Protein AF-A0A0N0CV61-F1 (afdb_monomer_lite)

Secondary structure (DSSP, 8-state):
--HHHHHHHHHS-HHHHHHHHHHTT----HHHHHHHHHHHHS--TTHHHH---HHHHHHHHHHH-HHHHHHHHHHH--

Sequence (78 aa):
MSIQFLQQLLQSTDKEIVEIARHEGFTITTSEVKKLRPYLEQFSFSWLFLGIPKDILVEVEAILGRKRSRQLIALFTK

pLDDT: mean 71.56, std 9.03, range [45.28, 84.19]

Structure (mmCIF, N/CA/C/O backbone):
data_AF-A0A0N0CV61-F1
#
_entry.id   AF-A0A0N0CV61-F1
#
loop_
_atom_site.group_PDB
_atom_site.id
_atom_site.type_symbol
_atom_site.label_atom_id
_atom_site.label_alt_id
_atom_site.label_comp_id
_atom_site.label_asym_id
_atom_site.label_entity_id
_atom_site.label_seq_id
_atom_site.pdbx_PDB_ins_code
_atom_site.Cartn_x
_atom_site.Cartn_y
_atom_site.Cartn_z
_atom_site.occupancy
_atom_site.B_iso_or_equiv
_atom_site.auth_seq_id
_atom_site.auth_comp_id
_atom_site.auth_asym_id
_atom_site.auth_atom_id
_atom_site.pdbx_PDB_model_num
ATOM 1 N N . MET A 1 1 ? 13.104 6.777 7.739 1.00 45.78 1 MET A N 1
ATOM 2 C CA . MET A 1 1 ? 11.911 6.600 8.600 1.00 45.78 1 MET A CA 1
ATOM 3 C C . MET A 1 1 ? 10.849 5.824 7.806 1.00 45.78 1 MET A C 1
ATOM 5 O O . MET A 1 1 ? 9.733 6.284 7.663 1.00 45.78 1 MET A O 1
ATOM 9 N N . SER A 1 2 ? 11.214 4.675 7.222 1.00 56.47 2 SER A N 1
ATOM 10 C CA . SER A 1 2 ? 10.416 3.987 6.183 1.00 56.47 2 SER A CA 1
ATOM 11 C C . SER A 1 2 ? 10.050 2.540 6.557 1.00 56.47 2 SER A C 1
ATOM 13 O O . SER A 1 2 ? 9.035 2.019 6.109 1.00 56.47 2 SER A O 1
ATOM 15 N N . ILE A 1 3 ? 10.807 1.908 7.464 1.00 55.03 3 ILE A N 1
ATOM 16 C CA . ILE A 1 3 ? 10.553 0.528 7.921 1.00 55.03 3 ILE A CA 1
ATOM 17 C C . ILE A 1 3 ? 9.414 0.459 8.952 1.00 55.03 3 ILE A C 1
ATOM 19 O O . ILE A 1 3 ? 8.599 -0.458 8.907 1.00 55.03 3 ILE A O 1
ATOM 23 N N . GLN A 1 4 ? 9.322 1.441 9.855 1.00 57.12 4 GLN A N 1
ATOM 24 C CA . GLN A 1 4 ? 8.274 1.478 10.885 1.00 57.12 4 GLN A CA 1
ATOM 25 C C . GLN A 1 4 ? 6.878 1.633 10.284 1.00 57.12 4 GLN A C 1
ATOM 27 O O . GLN A 1 4 ? 5.957 0.959 10.726 1.00 57.12 4 GLN A O 1
ATOM 32 N N . PHE A 1 5 ? 6.743 2.440 9.231 1.00 61.78 5 PHE A N 1
ATOM 33 C CA . PHE A 1 5 ? 5.487 2.606 8.504 1.00 61.78 5 PHE A CA 1
ATOM 34 C C . PHE A 1 5 ? 5.001 1.287 7.895 1.00 61.78 5 PHE A C 1
ATOM 36 O O . PHE A 1 5 ? 3.833 0.944 8.026 1.00 61.78 5 PHE A O 1
ATOM 43 N N . LEU A 1 6 ? 5.907 0.512 7.290 1.00 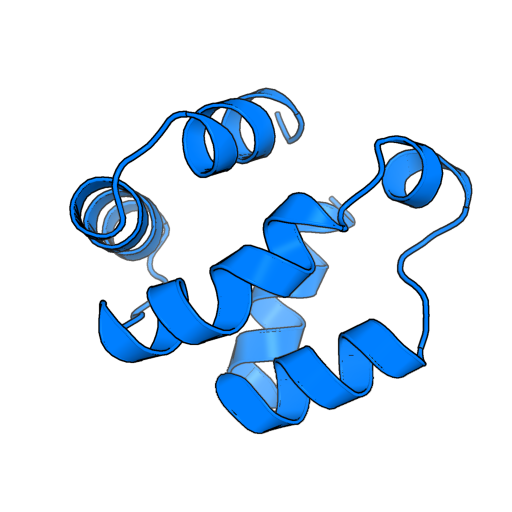61.97 6 LEU A N 1
ATOM 44 C CA . LEU A 1 6 ? 5.596 -0.798 6.711 1.00 61.97 6 LEU A CA 1
ATOM 45 C C . LEU A 1 6 ? 5.215 -1.832 7.772 1.00 61.97 6 LEU A C 1
ATOM 47 O O . LEU A 1 6 ? 4.245 -2.566 7.599 1.00 61.97 6 LEU A O 1
ATOM 51 N N . GLN A 1 7 ? 5.953 -1.878 8.881 1.00 61.47 7 GLN A N 1
ATOM 52 C CA . GLN A 1 7 ? 5.620 -2.771 9.991 1.00 61.47 7 GLN A CA 1
ATOM 53 C C . GLN A 1 7 ? 4.277 -2.407 10.624 1.00 61.47 7 GLN A C 1
ATOM 55 O O . GLN A 1 7 ? 3.488 -3.302 10.917 1.00 61.47 7 GLN A O 1
ATOM 60 N N . GLN A 1 8 ? 3.990 -1.113 10.779 1.00 63.72 8 GLN A N 1
ATOM 61 C CA . GLN A 1 8 ? 2.684 -0.650 11.232 1.00 63.72 8 GLN A CA 1
ATOM 62 C C . GLN A 1 8 ? 1.599 -1.025 10.224 1.00 63.72 8 GLN A C 1
ATOM 64 O O . GLN A 1 8 ? 0.626 -1.634 10.626 1.00 63.72 8 GLN A O 1
ATOM 69 N N . LEU A 1 9 ? 1.796 -0.809 8.922 1.00 66.94 9 LEU A N 1
ATOM 70 C CA . LEU A 1 9 ? 0.866 -1.244 7.869 1.00 66.94 9 LEU A CA 1
ATOM 71 C C . LEU A 1 9 ? 0.538 -2.742 7.926 1.00 66.94 9 LEU A C 1
ATOM 73 O O . LEU A 1 9 ? -0.617 -3.115 7.748 1.00 66.94 9 LEU A O 1
ATOM 77 N N . LEU A 1 10 ? 1.536 -3.592 8.179 1.00 63.94 10 LEU A N 1
ATOM 78 C CA . LEU A 1 10 ? 1.358 -5.044 8.282 1.00 63.94 10 LEU A CA 1
ATOM 79 C C . LEU A 1 10 ? 0.630 -5.468 9.563 1.00 63.94 10 LEU A C 1
ATOM 81 O O . LEU A 1 10 ? -0.104 -6.453 9.554 1.00 63.94 10 LEU A O 1
ATOM 85 N N . GLN A 1 11 ? 0.836 -4.744 10.663 1.00 67.12 11 GLN A N 1
ATOM 86 C CA . GLN A 1 11 ? 0.197 -5.034 11.951 1.00 67.12 11 GLN A CA 1
ATOM 87 C C . GLN A 1 11 ? -1.144 -4.313 12.134 1.00 67.12 11 GLN A C 1
ATOM 89 O O . GLN A 1 11 ? -1.925 -4.677 13.012 1.00 67.12 11 GLN A O 1
ATOM 94 N N . SER A 1 12 ? -1.423 -3.318 11.296 1.00 67.94 12 SER A N 1
ATOM 95 C CA . SER A 1 12 ? -2.613 -2.489 11.353 1.00 67.94 12 SER A CA 1
ATOM 96 C C . SER A 1 12 ? -3.796 -3.118 10.625 1.00 67.94 12 SER A C 1
ATOM 98 O O . SER A 1 12 ? -3.705 -3.798 9.597 1.00 67.94 12 SER A O 1
ATOM 100 N N . THR A 1 13 ? -4.968 -2.853 11.178 1.00 76.19 13 THR A N 1
ATOM 101 C CA . THR A 1 13 ? -6.245 -3.161 10.549 1.00 76.19 13 THR A CA 1
ATOM 102 C C . THR A 1 13 ? -6.482 -2.258 9.340 1.00 76.19 13 THR A C 1
ATOM 104 O O . THR A 1 13 ? -5.967 -1.143 9.262 1.00 76.19 13 THR A O 1
ATOM 107 N N . ASP A 1 14 ? -7.335 -2.698 8.408 1.00 74.12 14 ASP A N 1
ATOM 108 C CA . ASP A 1 14 ? -7.652 -1.924 7.199 1.00 74.12 14 ASP A CA 1
ATOM 109 C C . ASP A 1 14 ? -8.100 -0.480 7.514 1.00 74.12 14 ASP A C 1
ATOM 111 O O . ASP A 1 14 ? -7.871 0.431 6.724 1.00 74.12 14 ASP A O 1
ATOM 115 N N . LYS A 1 15 ? -8.738 -0.259 8.674 1.00 75.50 15 LYS A N 1
ATOM 116 C CA . LYS A 1 15 ? -9.165 1.069 9.138 1.00 75.50 15 LYS A CA 1
ATOM 117 C C . LYS A 1 15 ? -7.997 1.940 9.595 1.00 75.50 15 LYS A C 1
ATOM 119 O O . LYS A 1 15 ? -7.966 3.118 9.266 1.00 75.50 15 LYS A O 1
ATOM 124 N N . GLU A 1 16 ? -7.046 1.369 10.322 1.00 75.75 16 GLU A N 1
ATOM 125 C CA . GLU A 1 16 ? -5.856 2.092 10.777 1.00 75.75 16 GLU A CA 1
ATOM 126 C C . GLU A 1 16 ? -4.975 2.497 9.597 1.00 75.75 16 GLU A C 1
ATOM 128 O O . GLU A 1 16 ? -4.478 3.615 9.567 1.00 75.75 16 GLU A O 1
ATOM 133 N N . ILE A 1 17 ? -4.867 1.648 8.572 1.00 75.31 17 ILE A N 1
ATOM 134 C CA . ILE A 1 17 ? -4.144 1.978 7.337 1.00 75.31 17 ILE A CA 1
ATOM 135 C C . ILE A 1 17 ? -4.770 3.189 6.634 1.00 75.31 17 ILE A C 1
ATOM 137 O O . ILE A 1 17 ? -4.050 4.065 6.157 1.00 75.31 17 ILE A O 1
ATOM 141 N N . VAL A 1 18 ? -6.105 3.260 6.579 1.00 81.31 18 VAL A N 1
ATOM 142 C CA . VAL A 1 18 ? -6.821 4.415 6.012 1.00 81.31 18 VAL A CA 1
ATOM 143 C C . VAL A 1 18 ? -6.525 5.689 6.802 1.00 81.31 18 VAL A C 1
ATOM 145 O O . VAL A 1 18 ? -6.282 6.732 6.198 1.00 81.31 18 VAL A O 1
ATOM 148 N N . GLU A 1 19 ? -6.515 5.615 8.133 1.00 80.19 19 GLU A N 1
ATOM 149 C CA . GLU A 1 19 ? -6.232 6.772 8.988 1.00 80.19 19 GLU A CA 1
ATOM 150 C C . GLU A 1 19 ? -4.772 7.227 8.873 1.00 80.19 19 GLU A C 1
ATOM 152 O O . GLU A 1 19 ? -4.517 8.413 8.678 1.00 80.19 19 GLU A O 1
ATOM 157 N N . ILE A 1 20 ? -3.817 6.296 8.883 1.00 75.06 20 ILE A N 1
ATOM 158 C CA . ILE A 1 20 ? -2.392 6.577 8.667 1.00 75.06 20 ILE A CA 1
ATOM 159 C C . ILE A 1 20 ? -2.177 7.242 7.301 1.00 75.06 20 ILE A C 1
ATOM 161 O O . ILE A 1 20 ? -1.540 8.288 7.203 1.00 75.06 20 ILE A O 1
ATOM 165 N N . ALA A 1 21 ? -2.754 6.673 6.242 1.00 74.75 21 ALA A N 1
ATOM 166 C CA . ALA A 1 21 ? -2.670 7.240 4.903 1.00 74.75 21 ALA A CA 1
ATOM 167 C C . ALA A 1 21 ? -3.255 8.657 4.853 1.00 74.75 21 ALA A C 1
ATOM 169 O O . ALA A 1 21 ? -2.642 9.562 4.288 1.00 74.75 21 ALA A O 1
ATOM 170 N N . ARG A 1 22 ? -4.408 8.875 5.494 1.00 78.62 22 ARG A N 1
ATOM 171 C CA . ARG A 1 22 ? -5.044 10.191 5.583 1.00 78.62 22 ARG A CA 1
ATOM 172 C C . ARG A 1 22 ? -4.156 11.201 6.314 1.00 78.62 22 ARG A C 1
ATOM 174 O O . ARG A 1 22 ? -4.067 12.341 5.859 1.00 78.62 22 ARG A O 1
ATOM 181 N N . HIS A 1 23 ? -3.491 10.791 7.393 1.00 75.75 23 HIS A N 1
ATOM 182 C CA . HIS A 1 23 ? -2.526 11.618 8.124 1.00 75.75 23 HIS A CA 1
ATOM 183 C C . HIS A 1 23 ? -1.319 12.021 7.263 1.00 75.75 23 HIS A C 1
ATOM 185 O O . HIS A 1 23 ? -0.871 13.161 7.344 1.00 75.75 23 HIS A O 1
ATOM 191 N N . GLU A 1 24 ? -0.863 11.136 6.378 1.00 68.12 24 GLU A N 1
ATOM 192 C CA . GLU A 1 24 ? 0.206 11.393 5.399 1.00 68.12 24 GLU A CA 1
ATOM 193 C C . GLU A 1 24 ? -0.278 12.177 4.155 1.00 68.12 24 GLU A C 1
ATOM 195 O O . GLU A 1 24 ? 0.462 12.377 3.191 1.00 68.12 24 GLU A O 1
ATOM 200 N N . GLY A 1 25 ? -1.540 12.627 4.136 1.00 71.50 25 GLY A N 1
ATOM 201 C CA . GLY A 1 25 ? -2.131 13.354 3.008 1.00 71.50 25 GLY A CA 1
ATOM 202 C C . GLY A 1 25 ? -2.500 12.467 1.812 1.00 71.50 25 GLY A C 1
ATOM 203 O O . GLY A 1 25 ? -2.780 12.972 0.722 1.00 71.50 25 GLY A O 1
ATOM 204 N N . PHE A 1 26 ? -2.527 11.147 1.996 1.00 74.62 26 PHE A N 1
ATOM 205 C CA . PHE A 1 26 ? -2.910 10.166 0.990 1.00 74.62 26 PHE A CA 1
ATOM 206 C C . PHE A 1 26 ? -4.338 9.662 1.226 1.00 74.62 26 PHE A C 1
ATOM 208 O O . PHE A 1 26 ? -4.655 9.025 2.226 1.00 74.62 26 PHE A O 1
ATOM 215 N N . THR A 1 27 ? -5.243 9.924 0.284 1.00 76.06 27 THR A N 1
ATOM 216 C CA . THR A 1 27 ? -6.630 9.454 0.399 1.00 76.06 27 THR A CA 1
ATOM 217 C C . THR A 1 27 ? -6.771 8.056 -0.198 1.00 76.06 27 THR A C 1
ATOM 219 O O . THR A 1 27 ? -6.703 7.881 -1.419 1.00 76.06 27 THR A O 1
ATOM 222 N N . ILE A 1 28 ? -6.993 7.069 0.671 1.00 79.62 28 ILE A N 1
ATOM 223 C CA . ILE A 1 28 ? -7.244 5.673 0.306 1.00 79.62 28 ILE A CA 1
ATOM 224 C C . ILE A 1 28 ? -8.507 5.154 0.994 1.00 79.62 28 ILE A C 1
ATOM 226 O O . ILE A 1 28 ? -8.797 5.494 2.138 1.00 79.62 28 ILE A O 1
ATOM 230 N N . THR A 1 29 ? -9.280 4.335 0.290 1.00 82.56 29 THR A N 1
ATOM 231 C CA . THR A 1 29 ? -10.476 3.682 0.834 1.00 82.56 29 THR A CA 1
ATOM 232 C C . THR A 1 29 ? -10.148 2.317 1.432 1.00 82.56 29 THR A C 1
ATOM 234 O O . THR A 1 29 ? -9.219 1.637 1.004 1.00 82.56 29 THR A O 1
ATOM 237 N N . THR A 1 30 ? -10.969 1.845 2.371 1.00 81.38 30 THR A N 1
ATOM 238 C CA . THR A 1 30 ? -10.811 0.508 2.973 1.00 81.38 30 THR A CA 1
ATOM 239 C C . THR A 1 30 ? -10.860 -0.614 1.925 1.00 81.38 30 THR A C 1
ATOM 241 O O . THR A 1 30 ? -10.179 -1.627 2.059 1.00 81.38 30 THR A O 1
ATOM 244 N N . SER A 1 31 ? -11.629 -0.429 0.846 1.00 81.19 31 SER A N 1
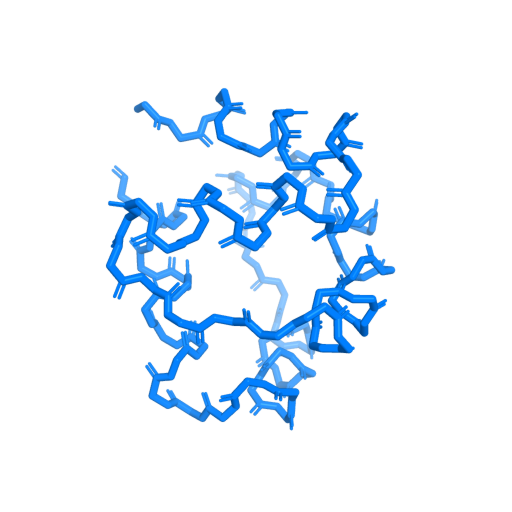ATOM 245 C CA . SER A 1 31 ? -11.698 -1.369 -0.279 1.00 81.19 31 SER A CA 1
ATOM 246 C C . SER A 1 31 ? -10.399 -1.415 -1.089 1.00 81.19 31 SER A C 1
ATOM 248 O O . SER A 1 31 ? -9.985 -2.491 -1.511 1.00 81.19 31 SER A O 1
ATOM 250 N N . GLU A 1 32 ? -9.748 -0.267 -1.301 1.00 79.06 32 GLU A N 1
ATOM 251 C CA . GLU A 1 32 ? -8.424 -0.198 -1.935 1.00 79.06 32 GLU A CA 1
ATOM 252 C C . GLU A 1 32 ? -7.356 -0.824 -1.029 1.00 79.06 32 GLU A C 1
ATOM 254 O O . GLU A 1 32 ? -6.546 -1.611 -1.510 1.00 79.06 32 GLU A O 1
ATOM 259 N N . VAL A 1 33 ? -7.410 -0.572 0.285 1.00 81.56 33 VAL A N 1
ATOM 260 C CA . VAL A 1 33 ? -6.508 -1.200 1.266 1.00 81.56 33 VAL A CA 1
ATOM 261 C C . VAL A 1 33 ? -6.629 -2.721 1.239 1.00 81.56 33 VAL A C 1
ATOM 263 O O . VAL A 1 33 ? -5.618 -3.407 1.118 1.00 81.56 33 VAL A O 1
ATOM 266 N N . LYS A 1 34 ? -7.853 -3.265 1.257 1.00 81.25 34 LYS A N 1
ATOM 267 C CA . LYS A 1 34 ? -8.076 -4.717 1.167 1.00 81.25 34 LYS A CA 1
ATOM 268 C C . LYS A 1 34 ? -7.491 -5.337 -0.095 1.00 81.25 34 LYS A C 1
ATOM 270 O O . LYS A 1 34 ? -6.977 -6.447 -0.037 1.00 81.25 34 LYS A O 1
ATOM 275 N N . LYS A 1 35 ? -7.579 -4.632 -1.225 1.00 81.75 35 LYS A N 1
ATOM 276 C CA . LYS A 1 35 ? -6.995 -5.090 -2.490 1.00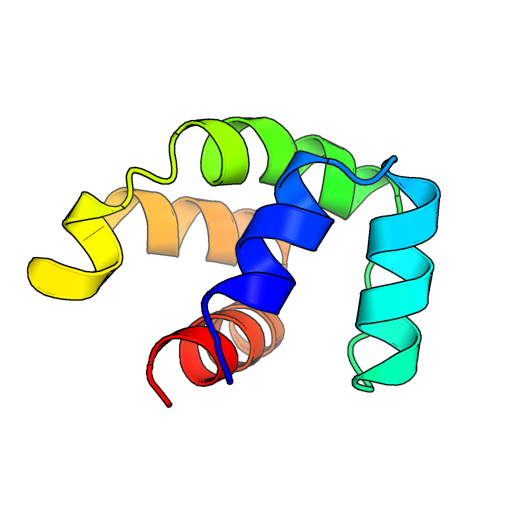 81.75 35 LYS A CA 1
ATOM 277 C C . LYS A 1 35 ? -5.475 -5.031 -2.465 1.00 81.75 35 LYS A C 1
ATOM 279 O O . LYS A 1 35 ? -4.849 -5.913 -3.025 1.00 81.75 35 LYS A O 1
ATOM 284 N N . LEU A 1 36 ? -4.890 -4.034 -1.807 1.00 76.19 36 LEU A N 1
ATOM 285 C CA . LEU A 1 36 ? -3.439 -3.903 -1.677 1.00 76.19 36 LEU A CA 1
ATOM 286 C C . LEU A 1 36 ? -2.844 -4.877 -0.661 1.00 76.19 36 LEU A C 1
ATOM 288 O O . LEU A 1 36 ? -1.692 -5.262 -0.817 1.00 76.19 36 LEU A O 1
ATOM 292 N N . ARG A 1 37 ? -3.615 -5.296 0.346 1.00 73.62 37 ARG A N 1
ATOM 293 C CA . ARG A 1 37 ? -3.170 -6.178 1.432 1.00 73.62 37 ARG A CA 1
ATOM 294 C C . ARG A 1 37 ? -2.414 -7.428 0.966 1.00 73.62 37 ARG A C 1
ATOM 296 O O . ARG A 1 37 ? -1.296 -7.593 1.430 1.00 73.62 37 ARG A O 1
ATOM 303 N N . PRO A 1 38 ? -2.905 -8.245 0.014 1.00 75.75 38 PRO A N 1
ATOM 304 C CA . PRO A 1 38 ? -2.147 -9.404 -0.465 1.00 75.75 38 PRO A CA 1
ATOM 305 C C . PRO A 1 38 ? -0.810 -9.030 -1.126 1.00 75.75 38 PRO A C 1
ATOM 307 O O . PRO A 1 38 ? 0.154 -9.778 -1.012 1.00 75.75 38 PRO A O 1
ATOM 310 N N . TYR A 1 39 ? -0.708 -7.863 -1.767 1.00 72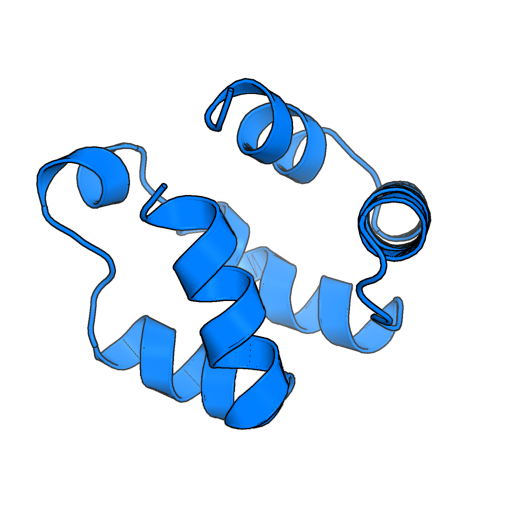.69 39 TYR A N 1
ATOM 311 C CA . TYR A 1 39 ? 0.548 -7.378 -2.354 1.00 72.69 39 TYR A CA 1
ATOM 312 C C . TYR A 1 39 ? 1.492 -6.787 -1.294 1.00 72.69 39 TYR A C 1
ATOM 314 O O . TYR A 1 39 ? 2.709 -6.887 -1.425 1.00 72.69 39 TYR A O 1
ATOM 322 N N . LEU A 1 40 ? 0.935 -6.197 -0.230 1.00 66.69 40 LEU A N 1
ATOM 323 C CA . LEU A 1 40 ? 1.664 -5.735 0.955 1.00 66.69 40 LEU A CA 1
ATOM 324 C C . LEU A 1 40 ? 2.132 -6.902 1.842 1.00 66.69 40 LEU A C 1
ATOM 326 O O . LEU A 1 40 ? 3.168 -6.806 2.480 1.00 66.69 40 LEU A O 1
ATOM 330 N N . GLU A 1 41 ? 1.412 -8.019 1.867 1.00 64.62 41 GLU A N 1
ATOM 331 C CA . GLU A 1 41 ? 1.831 -9.249 2.551 1.00 64.62 41 GLU A CA 1
ATOM 332 C C . GLU A 1 41 ? 2.883 -10.018 1.740 1.00 64.62 41 GLU A C 1
ATOM 334 O O . GLU A 1 41 ? 3.799 -10.606 2.309 1.00 64.62 41 GLU A O 1
ATOM 339 N N . GLN A 1 42 ? 2.808 -9.959 0.404 1.00 63.62 42 GLN A N 1
ATOM 340 C CA . GLN A 1 42 ? 3.875 -10.422 -0.496 1.00 63.62 42 GLN A CA 1
ATOM 341 C C . GLN A 1 42 ? 5.115 -9.518 -0.482 1.00 63.62 42 GLN A C 1
ATOM 343 O O . GLN A 1 42 ? 6.147 -9.873 -1.061 1.00 63.62 42 GLN A O 1
ATOM 348 N N . PHE A 1 43 ? 5.025 -8.357 0.167 1.00 63.66 43 PHE A N 1
ATOM 349 C CA . PHE A 1 43 ? 6.104 -7.391 0.306 1.00 63.66 43 PHE A CA 1
ATOM 350 C C . PHE A 1 43 ? 7.216 -8.006 1.158 1.00 63.66 43 PHE A C 1
ATOM 352 O O . PHE A 1 43 ? 7.253 -7.922 2.384 1.00 63.66 43 PHE A O 1
ATOM 359 N N . SER A 1 44 ? 8.145 -8.675 0.487 1.00 58.72 44 SER A N 1
ATOM 360 C CA . SER A 1 44 ? 9.353 -9.167 1.130 1.00 58.72 44 SER A CA 1
ATOM 361 C C . SER A 1 44 ? 10.268 -7.983 1.454 1.00 58.72 44 SER A C 1
ATOM 363 O O . SER A 1 44 ? 10.458 -7.092 0.622 1.00 58.72 44 SER A O 1
ATOM 365 N N . PHE A 1 45 ? 10.904 -7.997 2.632 1.00 58.78 45 PHE A N 1
ATOM 366 C CA . PHE A 1 45 ? 11.984 -7.059 2.983 1.00 58.78 45 PHE A CA 1
ATOM 367 C C . PHE A 1 45 ? 13.070 -6.980 1.893 1.00 58.78 45 PHE A C 1
ATOM 369 O O . PHE A 1 45 ? 13.745 -5.962 1.762 1.00 58.78 45 PHE A O 1
ATOM 376 N N . SER A 1 46 ? 13.195 -8.016 1.061 1.00 59.66 46 SER A N 1
ATOM 377 C CA . SER A 1 46 ? 14.061 -8.079 -0.113 1.00 59.66 46 SER A CA 1
ATOM 378 C C . SER A 1 46 ? 13.839 -6.932 -1.106 1.00 59.66 46 SER A C 1
ATOM 380 O O . SER A 1 46 ? 14.802 -6.515 -1.737 1.00 59.66 46 SER A O 1
ATOM 382 N N . TRP A 1 47 ? 12.630 -6.371 -1.245 1.00 65.44 47 TRP A N 1
ATOM 383 C CA . TRP A 1 47 ? 12.370 -5.252 -2.171 1.00 65.44 47 TRP A CA 1
ATOM 384 C C . TRP A 1 47 ? 12.979 -3.927 -1.712 1.00 65.44 47 TRP A C 1
ATOM 386 O O . TRP A 1 47 ? 13.216 -3.051 -2.540 1.00 65.44 47 TRP A O 1
ATOM 396 N N . LEU A 1 48 ? 13.303 -3.795 -0.421 1.00 63.12 48 LEU A N 1
ATOM 397 C CA . LEU A 1 48 ? 14.090 -2.664 0.079 1.00 63.12 48 LEU A CA 1
ATOM 398 C C . LEU A 1 48 ? 15.528 -2.697 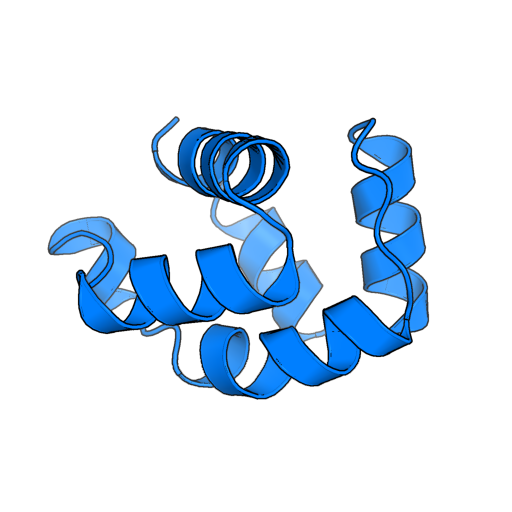-0.463 1.00 63.12 48 LEU A C 1
ATOM 400 O O . LEU A 1 48 ? 16.166 -1.655 -0.564 1.00 63.12 48 LEU A O 1
ATOM 404 N N . PHE A 1 49 ? 16.025 -3.883 -0.829 1.00 59.84 49 PHE A N 1
ATOM 405 C CA . PHE A 1 49 ? 17.381 -4.089 -1.343 1.00 59.84 49 PHE A CA 1
ATOM 406 C C . PHE A 1 49 ? 17.420 -4.298 -2.864 1.00 59.84 49 PHE A C 1
ATOM 408 O O . PHE A 1 49 ? 18.342 -3.835 -3.526 1.00 59.84 49 PHE A O 1
ATOM 415 N N . LEU A 1 50 ? 16.425 -4.990 -3.425 1.00 72.81 50 LEU A N 1
ATOM 416 C CA . LEU A 1 50 ? 16.356 -5.385 -4.839 1.00 72.81 50 LEU A CA 1
ATOM 417 C C . LEU A 1 50 ? 15.459 -4.467 -5.683 1.00 72.81 50 LEU A C 1
ATOM 419 O O . LEU A 1 50 ? 15.470 -4.552 -6.910 1.00 72.81 50 LEU A O 1
ATOM 423 N N . GLY A 1 51 ? 14.687 -3.592 -5.037 1.00 67.06 51 GLY A N 1
ATOM 424 C CA . GLY A 1 51 ? 13.634 -2.810 -5.673 1.00 67.06 51 GLY A CA 1
ATOM 425 C C . GLY A 1 51 ? 12.316 -3.579 -5.801 1.00 67.06 51 GLY A C 1
ATOM 426 O O . GLY A 1 51 ? 12.250 -4.802 -5.664 1.00 67.06 51 GLY A O 1
ATOM 427 N N . ILE A 1 52 ? 11.240 -2.832 -6.051 1.00 74.62 52 ILE A N 1
ATOM 428 C CA . ILE A 1 52 ? 9.886 -3.374 -6.212 1.00 74.62 52 ILE A CA 1
ATOM 429 C C . ILE A 1 52 ? 9.762 -4.013 -7.613 1.00 74.62 52 ILE A C 1
ATOM 431 O O . ILE A 1 52 ? 10.062 -3.338 -8.605 1.00 74.62 52 ILE A O 1
ATOM 435 N N . PRO A 1 53 ? 9.302 -5.276 -7.735 1.00 78.69 53 PRO A N 1
ATOM 436 C CA . PRO A 1 53 ? 9.081 -5.930 -9.022 1.00 78.69 53 PRO A CA 1
ATOM 437 C C . PRO A 1 53 ? 8.087 -5.166 -9.900 1.00 78.69 53 PRO A C 1
ATOM 439 O O . PRO A 1 53 ? 7.082 -4.645 -9.415 1.00 78.69 53 PRO A O 1
ATOM 442 N N . LYS A 1 54 ? 8.330 -5.140 -11.215 1.00 78.56 54 LYS A N 1
ATOM 443 C CA . LYS A 1 54 ? 7.474 -4.408 -12.164 1.00 78.56 54 LYS A CA 1
ATOM 444 C C . LYS A 1 54 ? 6.032 -4.905 -12.170 1.00 78.56 54 LYS A C 1
ATOM 446 O O . LYS A 1 54 ? 5.132 -4.081 -12.271 1.00 78.56 54 LYS A O 1
ATOM 451 N N . ASP A 1 55 ? 5.816 -6.207 -12.019 1.00 80.12 55 ASP A N 1
ATOM 452 C CA . ASP A 1 55 ? 4.472 -6.793 -12.005 1.00 80.12 55 ASP A CA 1
ATOM 453 C C . ASP A 1 55 ? 3.643 -6.243 -10.837 1.00 80.12 55 ASP A C 1
ATOM 455 O O . ASP A 1 55 ? 2.499 -5.839 -11.012 1.00 80.12 55 ASP A O 1
ATOM 459 N N . ILE A 1 56 ? 4.266 -6.075 -9.668 1.00 77.75 56 ILE A N 1
ATOM 460 C CA . ILE A 1 56 ? 3.632 -5.463 -8.495 1.00 77.75 56 ILE A CA 1
ATOM 461 C C . ILE A 1 56 ? 3.304 -3.990 -8.758 1.00 77.75 56 ILE A C 1
ATOM 463 O O . ILE A 1 56 ? 2.230 -3.523 -8.390 1.00 77.75 56 ILE A O 1
ATOM 467 N N . LEU A 1 57 ? 4.195 -3.248 -9.425 1.00 77.06 57 LEU A N 1
ATOM 468 C CA . LEU A 1 57 ? 3.935 -1.849 -9.784 1.00 77.06 57 LEU A CA 1
ATOM 469 C C . LEU A 1 57 ? 2.715 -1.716 -10.705 1.00 77.06 57 LEU A C 1
ATOM 471 O O . LEU A 1 57 ? 1.932 -0.783 -10.533 1.00 77.06 57 LEU A O 1
ATOM 475 N N . VAL A 1 58 ? 2.541 -2.643 -11.651 1.00 82.88 58 VAL A N 1
ATOM 476 C CA . VAL A 1 58 ? 1.392 -2.676 -12.568 1.00 82.88 58 VAL A CA 1
ATOM 477 C C . VAL A 1 58 ? 0.092 -2.956 -11.811 1.00 82.88 58 VAL A C 1
ATOM 479 O O . VAL A 1 58 ? -0.896 -2.253 -12.014 1.00 82.88 58 VAL A O 1
ATOM 482 N N . GLU A 1 59 ? 0.101 -3.915 -10.889 1.00 81.75 59 GLU A N 1
ATOM 483 C CA . GLU A 1 59 ? -1.062 -4.261 -10.062 1.00 81.75 59 GLU A CA 1
ATOM 484 C C . GLU A 1 59 ? -1.463 -3.109 -9.127 1.00 81.75 59 GLU A C 1
ATOM 486 O O . GLU A 1 59 ? -2.629 -2.712 -9.048 1.00 81.75 59 GLU A O 1
ATOM 491 N N . VAL A 1 60 ? -0.481 -2.484 -8.474 1.00 79.00 60 VAL A N 1
ATOM 492 C CA . VAL A 1 60 ? -0.700 -1.305 -7.624 1.00 79.00 60 VAL A CA 1
ATOM 493 C C . VAL A 1 60 ? -1.206 -0.118 -8.457 1.00 79.00 60 VAL A C 1
ATOM 495 O O . VAL A 1 60 ? -2.093 0.615 -8.009 1.00 79.00 60 VAL A O 1
ATOM 498 N N . GLU A 1 61 ? -0.700 0.066 -9.682 1.00 83.50 61 GLU A N 1
ATOM 499 C CA . GLU A 1 61 ? -1.228 1.045 -10.642 1.00 83.50 61 GLU A CA 1
ATOM 500 C C . GLU A 1 61 ? -2.679 0.764 -11.035 1.00 83.50 61 GLU A C 1
ATOM 502 O O . GLU A 1 61 ? -3.459 1.712 -11.137 1.00 83.50 61 GLU A O 1
ATOM 507 N N . ALA A 1 62 ? -3.061 -0.499 -11.217 1.00 84.19 62 ALA A N 1
ATOM 508 C CA . ALA A 1 62 ? -4.428 -0.884 -11.550 1.00 84.19 62 ALA A CA 1
ATOM 509 C C . ALA A 1 62 ? -5.409 -0.615 -10.393 1.00 84.19 62 ALA A C 1
ATOM 511 O O . ALA A 1 62 ? -6.556 -0.235 -10.633 1.00 84.19 62 ALA A O 1
ATOM 512 N N . ILE A 1 63 ? -4.963 -0.764 -9.140 1.00 82.06 63 ILE A N 1
ATOM 513 C CA . ILE A 1 63 ? -5.803 -0.562 -7.949 1.00 82.06 63 ILE A CA 1
ATOM 514 C C . ILE A 1 63 ? -5.934 0.922 -7.582 1.00 82.06 63 ILE A C 1
ATOM 516 O O . ILE A 1 63 ? -7.041 1.407 -7.358 1.00 82.06 63 ILE A O 1
ATOM 520 N N . LEU A 1 64 ? -4.815 1.648 -7.499 1.00 79.69 64 LEU A N 1
ATOM 521 C CA . LEU A 1 64 ? -4.779 3.035 -7.012 1.00 79.69 64 LEU A CA 1
ATOM 522 C C . LEU A 1 64 ? -4.854 4.073 -8.139 1.00 79.69 64 LEU A C 1
ATOM 524 O O . LEU A 1 64 ? -5.208 5.236 -7.913 1.00 79.69 64 LEU A O 1
ATOM 528 N N . GLY A 1 65 ? -4.519 3.677 -9.362 1.00 81.00 65 GLY A N 1
ATOM 529 C CA . GLY A 1 65 ? -4.296 4.581 -10.479 1.00 81.00 65 GLY A CA 1
ATOM 530 C C . GLY A 1 65 ? -2.882 5.171 -10.479 1.00 81.00 65 GLY A C 1
ATOM 531 O O . GLY A 1 65 ? -2.275 5.440 -9.440 1.00 81.00 65 GLY A O 1
ATOM 532 N N . ARG A 1 66 ? -2.387 5.459 -11.687 1.00 75.75 66 ARG A N 1
ATOM 533 C CA . ARG A 1 66 ? -1.005 5.870 -12.004 1.00 75.75 66 ARG A CA 1
ATOM 534 C C . ARG A 1 66 ? -0.445 7.053 -11.196 1.00 75.75 66 ARG A C 1
ATOM 536 O O . ARG A 1 66 ? 0.762 7.161 -11.004 1.00 75.75 66 ARG A O 1
ATOM 543 N N . LYS A 1 67 ? -1.293 7.982 -10.744 1.00 76.44 67 LYS A N 1
ATOM 544 C CA . LYS A 1 67 ? -0.860 9.149 -9.950 1.00 76.44 67 LYS A CA 1
ATOM 545 C C . LYS A 1 67 ? -0.614 8.781 -8.482 1.00 76.44 67 LYS A C 1
ATOM 547 O O . LYS A 1 67 ? 0.389 9.196 -7.911 1.00 76.44 67 LYS A O 1
ATOM 552 N N . ARG A 1 68 ? -1.521 7.990 -7.900 1.00 76.62 68 ARG A N 1
ATOM 553 C CA . ARG A 1 68 ? -1.492 7.581 -6.490 1.00 76.62 68 ARG A CA 1
ATOM 554 C C . ARG A 1 68 ? -0.480 6.462 -6.250 1.00 76.62 68 ARG A C 1
ATOM 556 O O . ARG A 1 68 ? 0.231 6.505 -5.254 1.00 76.62 68 ARG A O 1
ATOM 563 N N . SER A 1 69 ? -0.333 5.538 -7.201 1.00 75.44 69 SER A N 1
ATOM 564 C CA . SER A 1 69 ? 0.721 4.517 -7.168 1.00 75.44 69 SER A CA 1
ATOM 565 C C . SER A 1 69 ? 2.114 5.144 -7.085 1.00 75.44 69 SER A C 1
ATOM 567 O O . SER A 1 69 ? 2.900 4.763 -6.230 1.00 75.44 69 SER A O 1
ATOM 569 N N . ARG A 1 70 ? 2.409 6.164 -7.902 1.00 74.44 70 ARG A N 1
ATOM 570 C CA . ARG A 1 70 ? 3.699 6.870 -7.870 1.00 74.44 70 ARG A CA 1
ATOM 571 C C . ARG A 1 70 ? 3.960 7.577 -6.549 1.00 74.44 70 ARG A C 1
ATOM 573 O O . ARG A 1 70 ? 5.101 7.584 -6.113 1.00 74.44 70 ARG A O 1
ATOM 580 N N . GLN A 1 71 ? 2.937 8.166 -5.927 1.00 73.31 71 GLN A N 1
ATOM 581 C CA . GLN A 1 71 ? 3.077 8.761 -4.593 1.00 73.31 71 GLN A CA 1
ATOM 582 C C . GLN A 1 71 ? 3.412 7.694 -3.551 1.00 73.31 71 GLN A C 1
ATOM 584 O O . GLN A 1 71 ? 4.336 7.885 -2.771 1.00 73.31 71 GLN A O 1
ATOM 589 N N . LEU A 1 72 ? 2.718 6.555 -3.598 1.00 71.75 72 LEU A N 1
ATOM 590 C CA . LEU A 1 72 ? 2.976 5.418 -2.721 1.00 71.75 72 LEU A CA 1
ATOM 591 C C . LEU A 1 72 ? 4.406 4.884 -2.913 1.00 71.75 72 LEU A C 1
ATOM 593 O O . LEU A 1 72 ? 5.147 4.742 -1.951 1.00 71.75 72 LEU A O 1
ATOM 597 N N . ILE A 1 73 ? 4.834 4.676 -4.161 1.00 70.88 73 ILE A N 1
ATOM 598 C CA . ILE A 1 73 ? 6.196 4.237 -4.503 1.00 70.88 73 ILE A CA 1
ATOM 599 C C . ILE A 1 73 ? 7.232 5.256 -4.019 1.00 70.88 73 ILE A C 1
ATOM 601 O O . ILE A 1 73 ? 8.230 4.876 -3.419 1.00 70.88 73 ILE A O 1
ATOM 605 N N . ALA A 1 74 ? 6.987 6.552 -4.225 1.00 70.81 74 ALA A N 1
ATOM 606 C CA . ALA A 1 74 ? 7.895 7.609 -3.796 1.00 70.81 74 ALA A CA 1
ATOM 607 C C . ALA A 1 74 ? 8.056 7.692 -2.269 1.00 70.81 74 ALA A C 1
ATOM 609 O O . ALA A 1 74 ? 9.111 8.124 -1.813 1.00 70.81 74 ALA A O 1
ATOM 610 N N . LEU A 1 75 ? 7.055 7.268 -1.485 1.00 64.88 75 LEU A N 1
ATOM 611 C CA . LEU A 1 75 ? 7.188 7.121 -0.031 1.00 64.88 75 LEU A CA 1
ATOM 612 C C . LEU A 1 75 ? 8.132 5.970 0.353 1.00 64.88 75 LEU A C 1
ATOM 614 O O . LEU A 1 75 ? 8.770 6.039 1.398 1.00 64.88 75 LEU A O 1
ATOM 618 N N . PHE A 1 76 ? 8.249 4.935 -0.485 1.00 59.9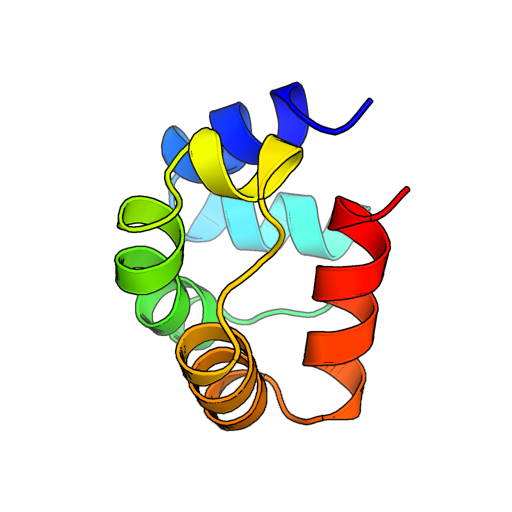7 76 PHE A N 1
ATOM 619 C CA . PHE A 1 76 ? 9.121 3.783 -0.230 1.00 59.97 76 PHE A CA 1
ATOM 620 C C . PHE A 1 76 ? 10.563 3.976 -0.706 1.00 59.97 76 PHE A C 1
ATOM 622 O O . PHE A 1 76 ? 11.471 3.388 -0.127 1.00 59.97 76 PHE A O 1
ATOM 629 N N . THR A 1 77 ? 10.789 4.778 -1.748 1.00 52.19 77 THR A N 1
ATOM 630 C CA . THR A 1 77 ? 12.131 5.009 -2.321 1.00 52.19 77 THR A CA 1
ATOM 631 C C . THR A 1 77 ? 12.914 6.136 -1.625 1.00 52.19 77 THR A C 1
ATOM 633 O O . THR A 1 77 ? 14.027 6.445 -2.048 1.00 52.19 77 THR A O 1
ATOM 636 N N . LYS A 1 78 ? 12.346 6.785 -0.600 1.00 45.28 78 LYS A N 1
ATOM 637 C CA . LYS A 1 78 ? 12.953 7.911 0.132 1.00 45.28 78 LYS A CA 1
ATOM 638 C C . LYS A 1 78 ? 13.520 7.482 1.486 1.00 45.28 78 LYS A C 1
ATOM 640 O O . LYS A 1 78 ? 14.566 8.050 1.863 1.00 45.28 78 LYS A O 1
#

Foldseek 3Di:
DQVVLLVCLLVDDLVVVQVVCVVVVHHDDSVLSVQCNVVSVVPDPCCLVVNDDPVSLVSNCVSLNPVNSVVVSVSSVD

Organism: NCBI:txid33935

Radius of gyration: 11.59 Å; chains: 1; bounding box: 29×24×24 Å